Protein AF-A0A4Q5Z5I9-F1 (afdb_monomer_lite)

Structure (mmCIF, N/CA/C/O backbone):
data_AF-A0A4Q5Z5I9-F1
#
_entry.id   AF-A0A4Q5Z5I9-F1
#
loop_
_atom_site.group_PDB
_atom_site.id
_atom_site.type_symbol
_atom_site.label_atom_id
_atom_site.label_alt_id
_atom_site.label_comp_id
_atom_site.label_asym_id
_atom_site.label_entity_id
_atom_site.label_seq_id
_atom_site.pdbx_PDB_ins_code
_atom_site.Cartn_x
_atom_site.Cartn_y
_atom_site.Cartn_z
_atom_site.occupancy
_atom_site.B_iso_or_equiv
_atom_site.auth_seq_id
_atom_site.auth_comp_id
_atom_site.auth_asym_id
_atom_site.auth_atom_id
_atom_site.pdbx_PDB_model_num
ATOM 1 N N . MET A 1 1 ? 6.468 -13.525 -12.204 1.00 69.50 1 MET A N 1
ATOM 2 C CA . MET A 1 1 ? 6.063 -13.623 -10.791 1.00 69.50 1 MET A CA 1
ATOM 3 C C . MET A 1 1 ? 5.304 -12.360 -10.456 1.00 69.50 1 MET A C 1
ATOM 5 O O . MET A 1 1 ? 5.841 -11.276 -10.668 1.00 69.50 1 MET A O 1
ATOM 9 N N . SER A 1 2 ? 4.052 -12.500 -10.041 1.00 83.31 2 SER A N 1
ATOM 10 C CA . SER A 1 2 ? 3.195 -11.355 -9.744 1.00 83.31 2 SER A CA 1
ATOM 11 C C . SER A 1 2 ? 3.362 -10.953 -8.282 1.00 83.31 2 SER A C 1
ATOM 13 O O . SER A 1 2 ? 3.606 -11.794 -7.415 1.00 83.31 2 SER A O 1
ATOM 15 N N . HIS A 1 3 ? 3.295 -9.652 -8.018 1.00 86.62 3 HIS A N 1
ATOM 16 C CA . HIS A 1 3 ? 3.472 -9.100 -6.678 1.00 86.62 3 HIS A CA 1
ATOM 17 C C . HIS A 1 3 ? 2.166 -8.497 -6.179 1.00 86.62 3 HIS A C 1
ATOM 19 O O . HIS A 1 3 ? 1.410 -7.953 -6.979 1.00 86.62 3 HIS A O 1
ATOM 25 N N . PHE A 1 4 ? 1.899 -8.547 -4.877 1.00 88.62 4 PHE A N 1
ATOM 26 C CA . PHE A 1 4 ? 0.789 -7.796 -4.295 1.00 88.62 4 PHE A CA 1
ATOM 27 C C . PHE A 1 4 ? 1.058 -6.282 -4.329 1.00 88.62 4 PHE A C 1
ATOM 29 O O . PHE A 1 4 ? 2.202 -5.819 -4.298 1.00 88.62 4 PHE A O 1
ATOM 36 N N . ALA A 1 5 ? -0.011 -5.494 -4.338 1.00 85.69 5 ALA A N 1
ATOM 37 C CA . ALA A 1 5 ? 0.031 -4.051 -4.203 1.00 85.69 5 ALA A CA 1
ATOM 38 C C . ALA A 1 5 ? -1.058 -3.545 -3.254 1.00 85.69 5 ALA A C 1
ATOM 40 O O . ALA A 1 5 ? -2.158 -4.082 -3.177 1.00 85.69 5 ALA A O 1
ATOM 41 N N . LEU A 1 6 ? -0.734 -2.471 -2.531 1.00 84.69 6 LEU A N 1
ATOM 42 C CA . LEU A 1 6 ? -1.647 -1.822 -1.584 1.00 84.69 6 LEU A CA 1
ATOM 43 C C . LEU A 1 6 ? -1.993 -0.375 -1.969 1.00 84.69 6 LEU A C 1
ATOM 45 O O . LEU A 1 6 ? -3.039 0.133 -1.571 1.00 84.69 6 LEU A O 1
ATOM 49 N N . TYR A 1 7 ? -1.118 0.306 -2.720 1.00 84.56 7 TYR A N 1
ATOM 50 C CA . TYR A 1 7 ? -1.294 1.702 -3.156 1.00 84.56 7 TYR A CA 1
ATOM 51 C C . TYR A 1 7 ? -1.663 2.688 -2.019 1.00 84.56 7 TYR A C 1
ATOM 53 O O . TYR A 1 7 ? -2.376 3.662 -2.218 1.00 84.56 7 TYR A O 1
ATOM 61 N N . LEU A 1 8 ? -1.142 2.467 -0.800 1.00 84.62 8 LEU A N 1
ATOM 62 C CA . LEU A 1 8 ? -1.528 3.197 0.429 1.00 84.62 8 LEU A CA 1
ATOM 63 C C . LEU A 1 8 ? -1.221 4.705 0.437 1.00 84.62 8 LEU A C 1
ATOM 65 O O . LEU A 1 8 ? -1.615 5.394 1.382 1.00 84.62 8 LEU A O 1
ATOM 69 N N . LYS A 1 9 ? -0.422 5.195 -0.517 1.00 83.75 9 LYS A N 1
ATOM 70 C CA . LYS A 1 9 ? -0.075 6.618 -0.642 1.00 83.75 9 LYS A CA 1
ATOM 71 C C . LYS A 1 9 ? -1.154 7.395 -1.398 1.00 83.75 9 LYS A C 1
ATOM 73 O O . LYS A 1 9 ? -1.372 8.557 -1.083 1.00 83.75 9 LYS A O 1
ATOM 78 N N . ASP A 1 10 ? -1.821 6.735 -2.337 1.00 85.00 10 ASP A N 1
ATOM 79 C CA . ASP A 1 10 ? -2.765 7.365 -3.261 1.00 85.00 10 ASP A CA 1
ATOM 80 C C . ASP A 1 10 ? -4.219 7.230 -2.778 1.00 85.00 10 ASP A C 1
ATOM 82 O O . ASP A 1 10 ? -5.122 7.821 -3.358 1.00 85.00 10 ASP A O 1
ATOM 86 N N . ARG A 1 11 ? -4.439 6.466 -1.698 1.00 89.38 11 ARG A N 1
ATOM 87 C CA . ARG A 1 11 ? -5.750 6.223 -1.085 1.00 89.38 11 ARG A CA 1
ATOM 88 C C . ARG A 1 11 ? -6.037 7.198 0.057 1.00 89.38 11 ARG A C 1
ATOM 90 O O . ARG A 1 11 ? -5.189 7.440 0.920 1.00 89.38 11 ARG A O 1
ATOM 97 N N . SER A 1 12 ? -7.265 7.695 0.091 1.00 93.00 12 SER A N 1
ATOM 98 C CA . SER A 1 12 ? -7.862 8.428 1.207 1.00 93.00 12 SER A CA 1
ATOM 99 C C . SER A 1 12 ? -8.070 7.532 2.437 1.00 93.00 12 SER A C 1
ATOM 101 O O . SER A 1 12 ? -8.053 6.303 2.350 1.00 93.00 12 SER A O 1
ATOM 103 N N . THR A 1 13 ? -8.299 8.138 3.606 1.00 92.38 13 THR A N 1
ATOM 104 C CA . THR A 1 13 ? -8.576 7.406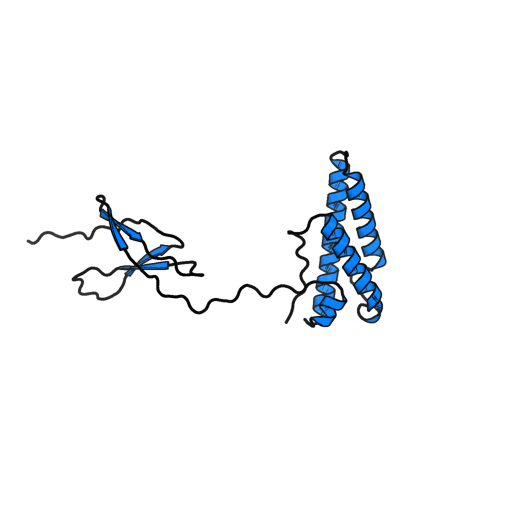 4.855 1.00 92.38 13 THR A CA 1
ATOM 105 C C . THR A 1 13 ? -9.730 6.408 4.703 1.00 92.38 13 THR A C 1
ATOM 107 O O . THR A 1 13 ? -9.582 5.241 5.063 1.00 92.38 13 THR A O 1
ATOM 110 N N . SER A 1 14 ? -10.856 6.842 4.133 1.00 92.56 14 SER A N 1
ATOM 111 C CA . SER A 1 14 ? -12.035 5.991 3.943 1.00 92.56 14 SER A CA 1
ATOM 112 C C . SER A 1 14 ? -11.741 4.801 3.032 1.00 92.56 14 SER A C 1
ATOM 114 O O . SER A 1 14 ? -12.154 3.682 3.322 1.00 92.56 14 SER A O 1
ATOM 116 N N . GLU A 1 15 ? -10.969 5.011 1.964 1.00 95.12 15 GLU A N 1
ATOM 117 C CA . GLU A 1 15 ? -10.554 3.931 1.063 1.00 95.12 15 GLU A CA 1
ATOM 118 C C . GLU A 1 15 ? -9.623 2.932 1.751 1.00 95.12 15 GLU A C 1
ATOM 120 O O . GLU A 1 15 ? -9.697 1.739 1.469 1.00 95.12 15 GLU A O 1
ATOM 125 N N . ILE A 1 16 ? -8.769 3.388 2.673 1.00 95.56 16 ILE A N 1
ATOM 126 C CA . ILE A 1 16 ? -7.922 2.494 3.471 1.00 95.56 16 ILE A CA 1
ATOM 127 C C . ILE A 1 16 ? -8.782 1.614 4.385 1.00 95.56 16 ILE A C 1
ATOM 129 O O . ILE A 1 16 ? -8.516 0.419 4.470 1.00 95.56 16 ILE A O 1
ATOM 133 N N . ILE A 1 17 ? -9.819 2.166 5.025 1.00 96.06 17 ILE A N 1
ATOM 134 C CA . ILE A 1 17 ? -10.746 1.389 5.868 1.00 96.06 17 ILE A CA 1
ATOM 135 C C . ILE A 1 17 ? -11.475 0.335 5.029 1.00 96.06 17 ILE A C 1
ATOM 137 O O . ILE A 1 17 ? -11.500 -0.835 5.407 1.00 96.06 17 ILE A O 1
ATOM 141 N N . ILE A 1 18 ? -12.028 0.728 3.877 1.00 96.38 18 ILE A N 1
ATOM 142 C CA . ILE A 1 18 ? -12.746 -0.185 2.974 1.00 96.38 18 ILE A CA 1
ATOM 143 C C . ILE A 1 18 ? -11.821 -1.309 2.493 1.00 96.38 18 ILE A C 1
ATOM 145 O O . ILE A 1 18 ? -12.191 -2.483 2.541 1.00 96.38 18 ILE A O 1
ATOM 149 N N . LEU A 1 19 ? -10.601 -0.967 2.071 1.00 96.25 19 LEU A N 1
ATOM 150 C CA . LEU A 1 19 ? -9.620 -1.953 1.626 1.00 96.25 19 LEU A CA 1
ATOM 151 C C . LEU A 1 19 ? -9.221 -2.904 2.760 1.00 96.25 19 LEU A C 1
ATOM 153 O O . LEU A 1 19 ? -9.173 -4.112 2.552 1.00 96.25 19 LEU A O 1
ATOM 157 N N . ALA A 1 20 ? -8.961 -2.385 3.962 1.00 97.31 20 ALA A N 1
ATOM 158 C CA . ALA A 1 20 ? -8.599 -3.207 5.111 1.00 97.31 20 ALA A CA 1
ATOM 159 C C . ALA A 1 20 ? -9.724 -4.186 5.490 1.00 97.31 20 ALA A C 1
ATOM 161 O O . ALA A 1 20 ? -9.446 -5.358 5.736 1.00 97.31 20 ALA A O 1
ATOM 162 N N . ARG A 1 21 ? -10.991 -3.743 5.450 1.00 97.81 21 ARG A N 1
ATOM 163 C CA . ARG A 1 21 ? -12.158 -4.620 5.652 1.00 97.81 21 ARG A CA 1
ATOM 164 C C . ARG A 1 21 ? -12.274 -5.686 4.572 1.00 97.81 21 ARG A C 1
ATOM 166 O O . ARG A 1 21 ? -12.469 -6.848 4.899 1.00 97.81 21 ARG A O 1
ATOM 173 N N . THR A 1 22 ? -12.059 -5.312 3.312 1.00 97.31 22 THR A N 1
ATOM 174 C CA . THR A 1 22 ? -12.069 -6.263 2.192 1.00 97.31 22 THR A CA 1
ATOM 175 C C . THR A 1 22 ? -11.007 -7.349 2.381 1.00 97.31 22 THR A C 1
ATOM 177 O O . THR A 1 22 ? -11.309 -8.528 2.231 1.00 97.31 22 THR A O 1
ATOM 180 N N . ILE A 1 23 ? -9.778 -6.972 2.757 1.00 96.94 23 ILE A N 1
ATOM 181 C CA . ILE A 1 23 ? -8.697 -7.928 3.052 1.00 96.94 23 ILE A CA 1
ATOM 182 C C . ILE A 1 23 ? -9.094 -8.835 4.222 1.00 96.94 23 ILE A C 1
ATOM 184 O O . ILE A 1 23 ? -8.956 -10.049 4.120 1.00 96.94 23 ILE A O 1
ATOM 188 N N . HIS A 1 24 ? -9.622 -8.267 5.312 1.00 97.75 24 HIS A N 1
ATOM 189 C CA . HIS A 1 24 ? -10.079 -9.042 6.466 1.00 97.75 24 HIS A CA 1
ATOM 190 C C . HIS A 1 24 ? -11.159 -10.066 6.084 1.00 97.75 24 HIS A C 1
ATOM 192 O O . HIS A 1 24 ? -11.026 -11.242 6.409 1.00 97.75 24 HIS A O 1
ATOM 198 N N . GLU A 1 25 ? -12.213 -9.644 5.380 1.00 97.50 25 GLU A N 1
ATOM 199 C CA . GLU A 1 25 ? -13.311 -10.514 4.940 1.00 97.50 25 GLU A CA 1
ATOM 200 C C . GLU A 1 25 ? -12.805 -11.648 4.048 1.00 97.50 25 GLU A C 1
ATOM 202 O O . GLU A 1 25 ? -13.142 -12.811 4.261 1.00 97.50 25 GLU A O 1
ATOM 207 N N . ARG A 1 26 ? -11.949 -11.316 3.078 1.00 97.06 26 ARG A N 1
ATOM 208 C CA . ARG A 1 26 ? -11.391 -12.267 2.115 1.00 97.06 26 ARG A CA 1
ATOM 209 C C . ARG A 1 26 ? -10.454 -13.277 2.767 1.00 97.06 26 ARG A C 1
ATOM 211 O O . ARG A 1 26 ? -10.624 -14.476 2.573 1.00 97.06 26 ARG A O 1
ATOM 218 N N . MET A 1 27 ? -9.512 -12.818 3.588 1.00 95.88 27 MET A N 1
ATOM 219 C CA . MET A 1 27 ? -8.611 -13.715 4.314 1.00 95.88 27 MET A CA 1
ATOM 220 C C . MET A 1 27 ? -9.347 -14.567 5.356 1.00 95.88 27 MET A C 1
ATOM 222 O O . MET A 1 27 ? -8.962 -15.712 5.569 1.00 95.88 27 MET A O 1
ATOM 226 N N . SER A 1 28 ? -10.410 -14.043 5.977 1.00 96.06 28 SER A N 1
ATOM 227 C CA . SER A 1 28 ? -11.233 -14.810 6.925 1.00 96.06 28 SER A CA 1
ATOM 228 C C . SER A 1 28 ? -12.079 -15.873 6.226 1.00 96.06 28 SER A C 1
ATOM 230 O O . SER A 1 28 ? -12.231 -16.971 6.754 1.00 96.06 28 SER A O 1
ATOM 232 N N . ALA A 1 29 ? -12.605 -15.573 5.034 1.00 95.62 29 ALA A N 1
ATOM 233 C CA . ALA A 1 29 ? -13.315 -16.554 4.216 1.00 95.62 29 ALA A CA 1
ATOM 234 C C . ALA A 1 29 ? -12.392 -17.709 3.789 1.00 95.62 29 ALA A C 1
ATOM 236 O O . ALA A 1 29 ? -12.807 -18.863 3.778 1.00 95.62 29 ALA A O 1
ATOM 237 N N . GLU A 1 30 ? -11.122 -17.402 3.524 1.00 94.38 30 GLU A N 1
ATOM 238 C CA . GLU A 1 30 ? -10.088 -18.358 3.120 1.00 94.38 30 GLU A CA 1
ATOM 239 C C . GLU A 1 30 ? -9.196 -18.801 4.300 1.00 94.38 30 GLU A C 1
ATOM 241 O O . GLU A 1 30 ? -8.012 -19.099 4.126 1.00 94.38 30 GLU A O 1
ATOM 246 N N . ALA A 1 31 ? -9.737 -18.858 5.524 1.00 93.81 31 ALA A N 1
ATOM 247 C CA . ALA A 1 31 ? -8.958 -19.164 6.732 1.00 93.81 31 ALA A CA 1
ATOM 248 C C . ALA A 1 31 ? -8.253 -20.536 6.688 1.00 93.81 31 ALA A C 1
ATOM 250 O O . ALA A 1 31 ? -7.203 -20.709 7.304 1.00 93.81 31 ALA A O 1
ATOM 251 N N . ALA A 1 32 ? -8.798 -21.500 5.937 1.00 93.75 32 ALA A N 1
ATOM 252 C CA . ALA A 1 32 ? -8.162 -22.802 5.721 1.00 93.75 32 ALA A CA 1
ATOM 253 C C . ALA A 1 32 ? -6.884 -22.704 4.867 1.00 93.75 32 ALA A C 1
ATOM 255 O O . ALA A 1 32 ? -5.959 -23.492 5.048 1.00 93.75 32 ALA A O 1
ATOM 256 N N . VAL A 1 33 ? -6.825 -21.731 3.953 1.00 93.12 33 VAL A N 1
ATOM 257 C CA . VAL A 1 33 ? -5.656 -21.456 3.110 1.00 93.12 33 VAL A CA 1
ATOM 258 C C . VAL A 1 33 ? -4.630 -20.640 3.898 1.00 93.12 33 VAL A C 1
ATOM 260 O O . VAL A 1 33 ? -3.443 -20.953 3.896 1.00 93.12 33 VAL A O 1
ATOM 263 N N . PHE A 1 34 ? -5.088 -19.624 4.631 1.00 92.88 34 PHE A N 1
ATOM 264 C CA . PHE A 1 34 ? -4.242 -18.696 5.384 1.00 92.88 34 PHE A CA 1
ATOM 265 C C . PHE A 1 34 ? -4.254 -18.997 6.889 1.00 92.88 34 PHE A C 1
ATOM 267 O O . PHE A 1 34 ? -4.651 -18.160 7.697 1.00 92.88 34 PHE A O 1
ATOM 274 N N . ALA A 1 35 ? -3.808 -20.194 7.278 1.00 91.56 35 ALA A N 1
ATOM 275 C CA . ALA A 1 35 ? -3.964 -20.700 8.648 1.00 91.56 35 ALA A CA 1
ATOM 276 C C . ALA A 1 35 ? -3.149 -19.946 9.722 1.00 91.56 35 ALA A C 1
ATOM 278 O O . ALA A 1 35 ? -3.523 -19.941 10.897 1.00 91.56 35 ALA A O 1
ATOM 279 N N . HIS A 1 36 ? -2.029 -19.317 9.348 1.00 92.56 36 HIS A N 1
ATOM 280 C CA . HIS A 1 36 ? -1.083 -18.714 10.300 1.00 92.56 36 HIS A CA 1
ATOM 281 C C . HIS A 1 36 ? -0.629 -17.316 9.864 1.00 92.56 36 HIS A C 1
ATOM 283 O O . HIS A 1 36 ? 0.551 -17.110 9.560 1.00 92.56 36 HIS A O 1
ATOM 289 N N . PRO A 1 37 ? -1.546 -16.337 9.808 1.00 94.69 37 PRO A N 1
ATOM 290 C CA . PRO A 1 37 ? -1.171 -14.980 9.467 1.00 94.69 37 PRO A CA 1
ATOM 291 C C . PRO A 1 37 ? -0.334 -14.357 10.603 1.00 94.69 37 PRO A C 1
ATOM 293 O O . PRO A 1 37 ? -0.585 -14.619 11.780 1.00 94.69 37 PRO A O 1
ATOM 296 N N . PRO A 1 38 ? 0.638 -13.482 10.285 1.00 96.25 38 PRO A N 1
ATOM 297 C CA . PRO A 1 38 ? 1.493 -12.823 11.281 1.00 96.25 38 PRO A CA 1
ATOM 298 C C . PRO A 1 38 ? 0.745 -11.828 12.184 1.00 96.25 38 PRO A C 1
ATOM 300 O O . PRO A 1 38 ? 1.293 -11.375 13.185 1.00 96.25 38 PRO A O 1
ATOM 303 N N . VAL A 1 39 ? -0.473 -11.446 11.798 1.00 96.12 39 VAL A N 1
ATOM 304 C CA . VAL A 1 39 ? -1.425 -10.675 12.601 1.00 96.12 39 VAL A CA 1
ATOM 305 C C . VAL A 1 39 ? -2.726 -11.463 12.565 1.00 96.12 39 VAL A C 1
ATOM 307 O O . VAL A 1 39 ? -3.184 -11.824 11.479 1.00 96.12 39 VAL A O 1
ATOM 310 N N . SER A 1 40 ? -3.308 -11.761 13.727 1.00 96.56 40 SER A N 1
ATOM 311 C CA . SER A 1 40 ? -4.568 -12.509 13.762 1.00 96.56 40 SER A CA 1
ATOM 312 C C . SER A 1 40 ? -5.694 -11.697 13.108 1.00 96.56 40 SER A C 1
ATOM 314 O O . SER A 1 40 ? -5.715 -10.469 13.212 1.00 96.56 40 SER A O 1
ATOM 316 N N . MET A 1 41 ? -6.648 -12.356 12.439 1.00 95.62 41 MET A N 1
ATOM 317 C CA . MET A 1 41 ? -7.763 -11.637 11.799 1.00 95.62 41 MET A CA 1
ATOM 318 C C . MET A 1 41 ? -8.620 -10.877 12.822 1.00 95.62 41 MET A C 1
ATOM 320 O O . MET A 1 41 ? -9.034 -9.754 12.552 1.00 95.62 41 MET A O 1
ATOM 324 N N . ALA A 1 42 ? -8.779 -11.420 14.034 1.00 96.88 42 ALA A N 1
ATOM 325 C CA . ALA A 1 42 ? -9.471 -10.743 15.130 1.00 96.88 42 ALA A CA 1
ATOM 326 C C . ALA A 1 42 ? -8.753 -9.456 15.588 1.00 96.88 42 ALA A C 1
ATOM 328 O O . ALA A 1 42 ? -9.393 -8.420 15.774 1.00 96.88 42 ALA A O 1
ATOM 329 N N . GLU A 1 43 ? -7.425 -9.493 15.738 1.00 97.62 43 GLU A N 1
ATOM 330 C CA . GLU A 1 43 ? -6.625 -8.309 16.083 1.00 97.62 43 GLU A CA 1
ATOM 331 C C . GLU A 1 43 ? -6.654 -7.271 14.957 1.00 97.62 43 GLU A C 1
ATOM 333 O O . GLU A 1 43 ? -6.846 -6.081 15.208 1.00 97.62 43 GLU A O 1
ATOM 338 N N . PHE A 1 44 ? -6.541 -7.720 13.704 1.00 98.19 44 PHE A N 1
ATOM 339 C CA . PHE A 1 44 ? -6.620 -6.831 12.552 1.00 98.19 44 PHE A CA 1
ATOM 340 C C . PHE A 1 44 ? -7.978 -6.119 12.470 1.00 98.19 44 PHE A C 1
ATOM 342 O O . PHE A 1 44 ? -8.011 -4.905 12.262 1.00 98.19 44 PHE A O 1
ATOM 349 N N . LEU A 1 45 ? -9.089 -6.829 12.706 1.00 98.12 45 LEU A N 1
ATOM 350 C CA . LEU A 1 45 ? -10.427 -6.231 12.751 1.00 98.12 45 LEU A CA 1
ATOM 351 C C . LEU A 1 45 ? -10.549 -5.187 13.868 1.00 98.12 45 LEU A C 1
ATOM 353 O O . LEU A 1 45 ? -11.037 -4.086 13.622 1.00 98.12 45 LEU A O 1
ATOM 357 N N . SER A 1 46 ? -10.022 -5.489 15.059 1.00 98.31 46 SER A N 1
ATOM 358 C CA . SER A 1 46 ? -9.981 -4.541 16.179 1.00 98.31 46 SER A CA 1
ATOM 359 C C . SER A 1 46 ? -9.254 -3.241 15.805 1.00 98.31 46 SER A C 1
ATOM 361 O O . SER A 1 46 ? -9.769 -2.146 16.041 1.00 98.31 46 SER A O 1
ATOM 363 N N . HIS A 1 47 ? -8.096 -3.330 15.142 1.00 98.38 47 HIS A N 1
ATOM 364 C CA . HIS A 1 47 ? -7.367 -2.146 14.675 1.00 98.38 47 HIS A CA 1
ATOM 365 C C . HIS A 1 47 ? -8.129 -1.360 13.595 1.00 98.38 47 HIS A C 1
ATOM 367 O O . HIS A 1 47 ? -8.084 -0.126 13.592 1.00 98.38 47 HIS A O 1
ATOM 373 N N . ILE A 1 48 ? -8.850 -2.041 12.695 1.00 98.19 48 ILE A N 1
ATOM 374 C CA . ILE A 1 48 ? -9.708 -1.395 11.688 1.00 98.19 48 ILE A CA 1
ATOM 375 C C . ILE A 1 48 ? -10.843 -0.619 12.362 1.00 98.19 48 ILE A C 1
ATOM 377 O O . ILE A 1 48 ? -11.090 0.537 12.009 1.00 98.19 48 ILE A O 1
ATOM 381 N N . ASP A 1 49 ? -11.519 -1.223 13.337 1.00 98.12 49 ASP A N 1
ATOM 382 C CA . ASP A 1 49 ? -12.649 -0.596 14.020 1.00 98.12 49 ASP A CA 1
ATOM 383 C C . ASP A 1 49 ? -12.200 0.581 14.894 1.00 98.12 49 ASP A C 1
ATOM 385 O O . ASP A 1 49 ? -12.821 1.647 14.853 1.00 98.12 49 ASP A O 1
ATOM 389 N N . GLN A 1 50 ? -11.061 0.457 15.585 1.00 97.50 50 GLN A N 1
ATOM 390 C CA . GLN A 1 50 ? -10.429 1.576 16.292 1.00 97.50 50 GLN A CA 1
ATOM 391 C C . GLN A 1 50 ? -10.072 2.726 15.344 1.00 97.50 50 GLN A C 1
ATOM 393 O O . GLN A 1 50 ? -10.298 3.894 15.665 1.00 97.50 50 GLN A O 1
ATOM 398 N N . PHE A 1 51 ? -9.532 2.423 14.161 1.00 97.56 51 PHE A N 1
ATOM 399 C CA . PHE A 1 51 ? -9.215 3.448 13.172 1.00 97.56 51 PHE A CA 1
ATOM 400 C C . PHE A 1 51 ? -10.476 4.152 12.649 1.00 97.56 51 PHE A C 1
ATOM 402 O O . PHE A 1 51 ? -10.511 5.383 12.585 1.00 97.56 51 PHE A O 1
ATOM 409 N N . SER A 1 52 ? -11.529 3.392 12.339 1.00 96.88 52 SER A N 1
ATOM 410 C CA . SER A 1 52 ? -12.826 3.937 11.922 1.00 96.88 52 SER A CA 1
ATOM 411 C C . SER A 1 52 ? -13.432 4.848 12.994 1.00 96.88 52 SER A C 1
ATOM 413 O O . SER A 1 52 ? -13.927 5.931 12.677 1.00 96.88 52 SER A O 1
ATOM 415 N N . LEU A 1 53 ? -13.351 4.451 14.267 1.00 95.38 53 LEU A N 1
ATOM 416 C CA . LEU A 1 53 ? -13.799 5.263 15.398 1.00 95.38 53 LEU A CA 1
ATOM 417 C C . LEU A 1 53 ? -13.019 6.584 15.486 1.00 95.38 53 LEU A C 1
ATOM 419 O O . LEU A 1 53 ? -13.625 7.656 15.536 1.00 95.38 53 LEU A O 1
ATOM 423 N N . HIS A 1 54 ? -11.684 6.529 15.466 1.00 95.25 54 HIS A N 1
ATOM 424 C CA . HIS A 1 54 ? -10.857 7.734 15.546 1.00 95.25 54 HIS A CA 1
ATOM 425 C C . HIS A 1 54 ? -11.080 8.677 14.356 1.00 95.25 54 HIS A C 1
ATOM 427 O O . HIS A 1 54 ? -11.062 9.892 14.538 1.00 95.25 54 HIS A O 1
ATOM 433 N N . GLU A 1 55 ? -11.333 8.162 13.149 1.00 95.06 55 GLU A N 1
ATOM 434 C CA . GLU A 1 55 ? -11.658 9.010 11.996 1.00 95.06 55 GLU A CA 1
ATOM 435 C C . GLU A 1 55 ? -12.984 9.762 12.184 1.00 95.06 55 GLU A C 1
ATOM 437 O O . GLU A 1 55 ? -13.073 10.949 11.860 1.00 95.06 55 GLU A O 1
ATOM 442 N N . GLN A 1 56 ? -14.004 9.120 12.763 1.00 92.69 56 GLN A N 1
ATOM 443 C CA . GLN A 1 56 ? -15.272 9.789 13.074 1.00 92.69 56 GLN A CA 1
ATOM 444 C C . GLN A 1 56 ? -15.089 10.893 14.122 1.00 92.69 56 GLN A C 1
ATOM 446 O O . GLN A 1 56 ? -15.650 11.980 13.977 1.00 92.69 56 GLN A O 1
ATOM 451 N N . GLN A 1 57 ? -14.254 10.642 15.132 1.00 91.12 57 GLN A N 1
ATOM 452 C CA . GLN A 1 57 ? -13.971 11.589 16.212 1.00 91.12 57 GLN A CA 1
ATOM 453 C C . GLN A 1 57 ? -13.183 12.823 15.758 1.00 91.12 57 GLN A C 1
ATOM 455 O O . GLN A 1 57 ? -13.220 13.842 16.437 1.00 91.12 57 GLN A O 1
ATOM 460 N N . VAL A 1 58 ? -12.487 12.785 14.616 1.00 92.62 58 VAL A N 1
ATOM 461 C CA . VAL A 1 58 ? -11.731 13.948 14.109 1.00 92.62 58 VAL A CA 1
ATOM 462 C C . VAL A 1 58 ? -12.650 15.074 13.606 1.00 92.62 58 VAL A C 1
ATOM 464 O O . VAL A 1 58 ? -12.213 16.227 13.532 1.00 92.62 58 VAL A O 1
ATOM 467 N N . LYS A 1 59 ? -13.928 14.799 13.305 1.00 84.25 59 LYS A N 1
ATOM 468 C CA . LYS A 1 59 ? -14.889 15.821 12.859 1.00 84.25 59 LYS A CA 1
ATOM 469 C C . LYS A 1 59 ? -15.158 16.837 13.977 1.00 84.25 59 LYS A C 1
ATOM 471 O O . LYS A 1 59 ? -15.921 16.576 14.896 1.00 84.25 59 LYS A O 1
ATOM 476 N N . GLY A 1 60 ? -14.519 18.004 13.884 1.00 78.38 60 GLY A N 1
ATOM 477 C CA . GLY A 1 60 ? -14.631 19.082 14.876 1.00 78.38 60 GLY A CA 1
ATOM 478 C C . GLY A 1 60 ? -13.664 18.976 16.061 1.00 78.38 60 GLY A C 1
ATOM 479 O O . GLY A 1 60 ? -13.748 19.792 16.973 1.00 78.38 60 GLY A O 1
ATOM 480 N N . ALA A 1 61 ? -12.731 18.018 16.056 1.00 84.25 61 ALA A N 1
ATOM 481 C CA . ALA A 1 61 ? -11.821 17.793 17.178 1.00 84.25 61 ALA A CA 1
ATOM 482 C C . ALA A 1 61 ? -10.421 18.413 17.000 1.00 84.25 61 ALA A C 1
ATOM 484 O O . ALA A 1 61 ? -9.956 18.712 15.893 1.00 84.25 61 ALA A O 1
ATOM 485 N N . GLY A 1 62 ? -9.741 18.594 18.138 1.00 91.50 62 GLY A N 1
ATOM 486 C CA . GLY A 1 62 ? -8.412 19.199 18.246 1.00 91.50 62 GLY A CA 1
ATOM 487 C C . GLY A 1 62 ? -7.243 18.269 17.892 1.00 91.50 62 GLY A C 1
ATOM 488 O O . GLY A 1 62 ? -7.406 17.172 17.355 1.00 91.50 62 GLY A O 1
ATOM 489 N N . ALA A 1 63 ? -6.024 18.713 18.213 1.00 93.69 63 ALA A N 1
ATOM 490 C CA . ALA A 1 63 ? -4.778 18.033 17.842 1.00 93.69 63 ALA A CA 1
ATOM 491 C C . ALA A 1 63 ? -4.676 16.582 18.357 1.00 93.69 63 ALA A C 1
ATOM 493 O O . ALA A 1 63 ? -4.170 15.718 17.642 1.00 93.69 63 ALA A O 1
ATOM 494 N N . VAL A 1 64 ? -5.202 16.295 19.554 1.00 94.38 64 VAL A N 1
ATOM 495 C CA . VAL A 1 64 ? -5.150 14.959 20.177 1.00 94.38 64 VAL A CA 1
ATOM 496 C C . VAL A 1 64 ? -5.914 13.914 19.356 1.00 94.38 64 VAL A C 1
ATOM 498 O O . VAL A 1 64 ? -5.368 12.855 19.056 1.00 94.38 64 VAL A O 1
ATOM 501 N N . ALA A 1 65 ? -7.135 14.224 18.909 1.00 94.75 65 ALA A N 1
ATOM 502 C CA . ALA A 1 65 ? -7.931 13.305 18.090 1.00 94.75 65 ALA A CA 1
ATOM 503 C C . ALA A 1 65 ? -7.238 12.990 16.753 1.00 94.75 65 ALA A C 1
ATOM 505 O O . ALA A 1 65 ? -7.207 11.844 16.308 1.00 94.75 65 ALA A O 1
ATOM 506 N N . ARG A 1 66 ? -6.597 13.996 16.139 1.00 94.81 66 ARG A N 1
ATOM 507 C CA . ARG A 1 66 ? -5.799 13.801 14.918 1.00 94.81 66 ARG A CA 1
ATOM 508 C C . ARG A 1 66 ? -4.583 12.910 15.169 1.00 94.81 66 ARG A C 1
ATOM 510 O O . ARG A 1 66 ? -4.263 12.081 14.321 1.00 94.81 66 ARG A O 1
ATOM 517 N N . ALA A 1 67 ? -3.919 13.057 16.317 1.00 95.44 67 ALA A N 1
ATOM 518 C CA . ALA A 1 67 ? -2.786 12.215 16.691 1.00 95.44 67 ALA A CA 1
ATOM 519 C C . ALA A 1 67 ? -3.203 10.744 16.866 1.00 95.44 67 ALA A C 1
ATOM 521 O O . ALA A 1 67 ? -2.564 9.867 16.284 1.00 95.44 67 ALA A O 1
ATOM 522 N N . LEU A 1 68 ? -4.312 10.473 17.565 1.00 96.06 68 LEU A N 1
ATOM 523 C CA . LEU A 1 68 ? -4.862 9.118 17.729 1.00 96.06 68 LEU A CA 1
ATOM 524 C C . LEU A 1 68 ? -5.282 8.493 16.390 1.00 96.06 68 LEU A C 1
ATOM 526 O O . LEU A 1 68 ? -4.953 7.337 16.099 1.00 96.06 68 LEU A O 1
ATOM 530 N N . ARG A 1 69 ? -5.933 9.274 15.519 1.00 95.88 69 ARG A N 1
ATOM 531 C CA . ARG A 1 69 ? -6.278 8.832 14.163 1.00 95.88 69 ARG A CA 1
ATOM 532 C C . ARG A 1 69 ? -5.042 8.492 13.332 1.00 95.88 69 ARG A C 1
ATOM 534 O O . ARG A 1 69 ? -5.027 7.491 12.626 1.00 95.88 69 ARG A O 1
ATOM 541 N N . ASN A 1 70 ? -3.987 9.299 13.414 1.00 95.69 70 ASN A N 1
ATOM 542 C CA . ASN A 1 70 ? -2.746 9.033 12.684 1.00 95.69 70 ASN A CA 1
ATOM 543 C C . ASN A 1 70 ? -2.001 7.806 13.229 1.00 95.69 70 ASN A C 1
ATOM 545 O O . ASN A 1 70 ? -1.452 7.038 12.440 1.00 95.69 70 ASN A O 1
ATOM 549 N N . ALA A 1 71 ? -2.012 7.594 14.549 1.00 97.25 71 ALA A N 1
ATOM 550 C CA . ALA A 1 71 ? -1.430 6.411 15.177 1.00 97.25 71 ALA A CA 1
ATOM 551 C C . ALA A 1 71 ? -2.158 5.125 14.748 1.00 97.25 71 ALA A C 1
ATOM 553 O O . ALA A 1 71 ? -1.521 4.177 14.291 1.00 97.25 71 ALA A O 1
ATOM 554 N N . SER A 1 72 ? -3.493 5.121 14.803 1.00 97.25 72 SER A N 1
ATOM 555 C CA . SER A 1 72 ? -4.311 3.988 14.339 1.00 97.25 72 SER A CA 1
ATOM 556 C C . SER A 1 72 ? -4.175 3.742 12.831 1.00 97.25 72 SER A C 1
ATOM 558 O O . SER A 1 72 ? -4.003 2.597 12.415 1.00 97.25 72 SER A O 1
ATOM 560 N N . LEU A 1 73 ? -4.109 4.796 12.006 1.00 96.69 73 LEU A N 1
ATOM 561 C CA . LEU A 1 73 ? -3.802 4.660 10.579 1.00 96.69 73 LEU A CA 1
ATOM 562 C C . LEU A 1 73 ? -2.440 3.994 10.343 1.00 96.69 73 LEU A C 1
ATOM 564 O O . LEU A 1 73 ? -2.309 3.132 9.473 1.00 96.69 73 LEU A O 1
ATOM 568 N N . ALA A 1 74 ? -1.409 4.407 11.084 1.00 96.88 74 ALA A N 1
ATOM 569 C CA . ALA A 1 74 ? -0.076 3.828 10.962 1.00 96.88 74 ALA A CA 1
ATOM 570 C C . ALA A 1 74 ? -0.074 2.339 11.338 1.00 96.88 74 ALA A C 1
ATOM 572 O O . ALA A 1 74 ? 0.575 1.544 10.652 1.00 96.88 74 ALA A O 1
ATOM 573 N N . GLN A 1 75 ? -0.839 1.963 12.367 1.00 97.69 75 GLN A N 1
ATOM 574 C CA . GLN A 1 75 ? -0.996 0.578 12.797 1.00 97.69 75 GLN A CA 1
ATOM 575 C C . GLN A 1 75 ? -1.706 -0.274 11.732 1.00 97.69 75 GLN A C 1
ATOM 577 O O . GLN A 1 75 ? -1.138 -1.266 11.281 1.00 97.69 75 GLN A O 1
ATOM 582 N N . VAL A 1 76 ? -2.854 0.167 11.203 1.00 97.62 76 VAL A N 1
ATOM 583 C CA . VAL A 1 76 ? -3.558 -0.543 10.113 1.00 97.62 76 VAL A CA 1
ATOM 584 C C . VAL A 1 76 ? -2.660 -0.696 8.880 1.00 97.62 76 VAL A C 1
ATOM 586 O O . VAL A 1 76 ? -2.544 -1.785 8.320 1.00 97.62 76 VAL A O 1
ATOM 589 N N . LYS A 1 77 ? -1.938 0.361 8.476 1.00 97.25 77 LYS A N 1
ATOM 590 C CA . LYS A 1 77 ? -0.986 0.288 7.351 1.00 97.25 77 LYS A CA 1
ATOM 591 C C . LYS A 1 77 ? 0.140 -0.719 7.601 1.00 97.25 77 LYS A C 1
ATOM 593 O O . LYS A 1 77 ? 0.609 -1.352 6.654 1.00 97.25 77 LYS A O 1
ATOM 598 N N . LYS A 1 78 ? 0.617 -0.836 8.840 1.00 97.00 78 LYS A N 1
ATOM 599 C CA . LYS A 1 78 ? 1.650 -1.801 9.233 1.00 97.00 78 LYS A CA 1
ATOM 600 C C . LYS A 1 78 ? 1.118 -3.230 9.143 1.00 97.00 78 LYS A C 1
ATOM 602 O O . LYS A 1 78 ? 1.805 -4.078 8.575 1.00 97.00 78 LYS A O 1
ATOM 607 N N . ASP A 1 79 ? -0.099 -3.471 9.613 1.00 97.75 79 ASP A N 1
ATOM 608 C CA . ASP A 1 79 ? -0.717 -4.798 9.586 1.00 97.75 79 ASP A CA 1
ATOM 609 C C . ASP A 1 79 ? -1.031 -5.240 8.154 1.00 97.75 79 ASP A C 1
ATOM 611 O O . ASP A 1 79 ? -0.612 -6.322 7.749 1.00 97.75 79 ASP A O 1
ATOM 615 N N . MET A 1 80 ? -1.599 -4.358 7.323 1.00 97.44 80 MET A N 1
ATOM 616 C CA . MET A 1 80 ? -1.816 -4.626 5.892 1.00 97.44 80 MET A CA 1
ATOM 617 C C . MET A 1 80 ? -0.519 -4.995 5.159 1.00 97.44 80 MET A C 1
ATOM 619 O O . MET A 1 80 ? -0.519 -5.880 4.306 1.00 97.44 80 MET A O 1
ATOM 623 N N . LYS A 1 81 ? 0.606 -4.338 5.479 1.00 96.62 81 LYS A N 1
ATOM 624 C CA . LYS A 1 81 ? 1.914 -4.677 4.893 1.00 96.62 81 LYS A CA 1
ATOM 625 C C . LYS A 1 81 ? 2.402 -6.049 5.346 1.00 96.62 81 LYS A C 1
ATOM 627 O O . LYS A 1 81 ? 2.907 -6.802 4.520 1.00 96.62 81 LYS A O 1
ATOM 632 N N . ARG A 1 82 ? 2.270 -6.372 6.636 1.00 96.62 82 ARG A N 1
ATOM 633 C CA . ARG A 1 82 ? 2.656 -7.683 7.185 1.00 96.62 82 ARG A CA 1
ATOM 634 C C . ARG A 1 82 ? 1.845 -8.807 6.548 1.00 96.62 82 ARG A C 1
ATOM 636 O O . ARG A 1 82 ? 2.434 -9.784 6.098 1.00 96.62 82 ARG A O 1
ATOM 643 N N . LEU A 1 83 ? 0.530 -8.626 6.448 1.00 96.81 83 LEU A N 1
ATOM 644 C CA . LEU A 1 83 ? -0.369 -9.570 5.786 1.00 96.81 83 LEU A CA 1
ATOM 645 C C . LEU A 1 83 ? -0.058 -9.697 4.292 1.00 96.81 83 LEU A C 1
ATOM 647 O O . LEU A 1 83 ? 0.054 -10.808 3.791 1.00 96.81 83 LEU A O 1
ATOM 651 N N . GLY A 1 84 ? 0.179 -8.584 3.593 1.00 95.50 84 GLY A N 1
ATOM 652 C CA . GLY A 1 84 ? 0.549 -8.613 2.177 1.00 95.50 84 GLY A CA 1
ATOM 653 C C . GLY A 1 84 ? 1.859 -9.361 1.916 1.00 95.50 84 GLY A C 1
ATOM 654 O O . GLY A 1 84 ? 1.926 -10.180 1.006 1.00 95.50 84 GLY A O 1
ATOM 655 N N . MET A 1 85 ? 2.886 -9.154 2.750 1.00 94.75 85 MET A N 1
ATOM 656 C CA . MET A 1 85 ? 4.142 -9.913 2.655 1.00 94.75 85 MET A CA 1
ATOM 657 C C . MET A 1 85 ? 3.933 -11.405 2.922 1.00 94.75 85 MET A C 1
ATOM 659 O O . MET A 1 85 ? 4.494 -12.232 2.210 1.00 94.75 85 MET A O 1
ATOM 663 N N . TYR A 1 86 ? 3.107 -11.750 3.910 1.00 96.00 86 TYR A N 1
ATOM 664 C CA . TYR A 1 86 ? 2.744 -13.138 4.179 1.00 96.00 86 TYR A CA 1
ATOM 665 C C . TYR A 1 86 ? 2.055 -13.786 2.971 1.00 96.00 86 TYR A C 1
ATOM 667 O O . TYR A 1 86 ? 2.495 -14.838 2.514 1.00 96.00 86 TYR A O 1
ATOM 675 N N . VAL A 1 87 ? 1.051 -13.123 2.390 1.00 95.62 87 VAL A N 1
ATOM 676 C CA . VAL A 1 87 ? 0.352 -13.601 1.187 1.00 95.62 87 VAL A CA 1
ATOM 677 C C . VAL A 1 87 ? 1.305 -13.716 -0.002 1.00 95.62 87 VAL A C 1
ATOM 679 O O . VAL A 1 87 ? 1.216 -14.678 -0.759 1.00 95.62 87 VAL A O 1
ATOM 682 N N . GLN A 1 88 ? 2.251 -12.789 -0.167 1.00 94.38 88 GLN A N 1
ATOM 683 C CA . GLN A 1 88 ? 3.249 -12.866 -1.235 1.00 94.38 88 GLN A CA 1
ATOM 684 C C . GLN A 1 88 ? 4.111 -14.122 -1.136 1.00 94.38 88 GLN A C 1
ATOM 686 O O . GLN A 1 88 ? 4.342 -14.777 -2.147 1.00 94.38 88 GLN A O 1
ATOM 691 N N . ILE A 1 89 ? 4.594 -14.428 0.070 1.00 93.94 89 ILE A N 1
ATOM 692 C CA . ILE A 1 89 ? 5.429 -15.604 0.326 1.00 93.94 89 ILE A CA 1
ATOM 693 C C . ILE A 1 89 ? 4.598 -16.874 0.140 1.00 93.94 89 ILE A C 1
ATOM 695 O O . ILE A 1 89 ? 5.035 -17.799 -0.532 1.00 93.94 89 ILE A O 1
ATOM 699 N N . PHE A 1 90 ? 3.385 -16.900 0.692 1.00 94.38 90 PHE A N 1
ATOM 700 C CA . PHE A 1 90 ? 2.512 -18.068 0.644 1.00 94.38 90 PHE A CA 1
ATOM 701 C C . PHE A 1 90 ? 2.014 -18.387 -0.773 1.00 94.38 90 PHE A C 1
ATOM 703 O O . PHE A 1 90 ? 1.896 -19.547 -1.149 1.00 94.38 90 PHE A O 1
ATOM 710 N N . SER A 1 91 ? 1.713 -17.359 -1.567 1.00 93.94 91 SER A N 1
ATOM 711 C CA . SER A 1 91 ? 1.202 -17.533 -2.930 1.00 93.94 91 SER A CA 1
ATOM 712 C C . SER A 1 91 ? 2.277 -17.900 -3.952 1.00 93.94 91 SER A C 1
ATOM 714 O O . SER A 1 91 ? 1.911 -18.294 -5.055 1.00 93.94 91 SER A O 1
ATOM 716 N N . ASP A 1 92 ? 3.565 -17.716 -3.640 1.00 92.81 92 ASP A N 1
ATOM 717 C CA . ASP A 1 92 ? 4.685 -17.830 -4.591 1.00 92.81 92 ASP A CA 1
ATOM 718 C C . ASP A 1 92 ? 4.439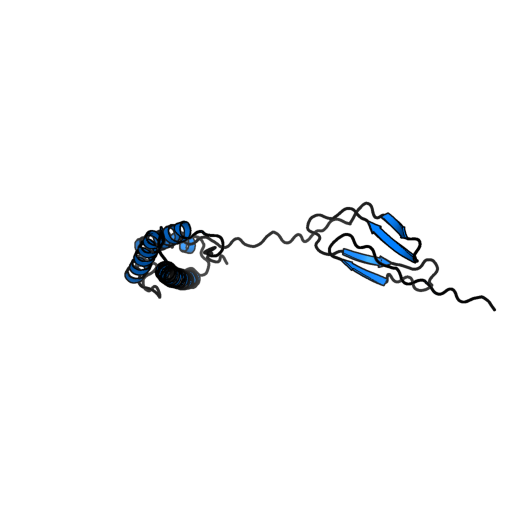 -17.062 -5.915 1.00 92.81 92 ASP A C 1
ATOM 720 O O . ASP A 1 92 ? 4.805 -17.465 -7.019 1.00 92.81 92 ASP A O 1
ATOM 724 N N . GLY A 1 93 ? 3.732 -15.929 -5.821 1.00 88.94 93 GLY A N 1
ATOM 725 C CA . GLY A 1 93 ? 3.346 -15.111 -6.972 1.00 88.94 93 GLY A CA 1
ATOM 726 C C . GLY A 1 93 ? 2.158 -15.631 -7.792 1.00 88.94 93 GLY A C 1
ATOM 727 O O . GLY A 1 93 ? 1.928 -15.118 -8.890 1.00 88.94 93 GLY A O 1
ATOM 728 N N . ASN A 1 94 ? 1.396 -16.602 -7.280 1.00 93.44 94 ASN A N 1
ATOM 729 C CA . ASN A 1 94 ? 0.128 -17.044 -7.855 1.00 93.44 94 ASN A CA 1
ATOM 730 C C . ASN A 1 94 ? -0.944 -15.952 -7.716 1.00 93.44 94 ASN A C 1
ATOM 732 O O . ASN A 1 94 ? -1.448 -15.660 -6.629 1.00 93.44 94 ASN A O 1
ATOM 736 N N . GLU A 1 95 ? -1.330 -15.381 -8.852 1.00 93.56 95 GLU A N 1
ATOM 737 C CA . GLU A 1 95 ? -2.285 -14.277 -8.939 1.00 93.56 95 GLU A CA 1
ATOM 738 C C . GLU A 1 95 ? -3.650 -14.584 -8.327 1.00 93.56 95 GLU A C 1
ATOM 740 O O . GLU A 1 95 ? -4.252 -13.708 -7.704 1.00 93.56 95 GLU A O 1
ATOM 745 N N . ASN A 1 96 ? -4.133 -15.819 -8.477 1.00 94.44 96 ASN A N 1
ATOM 746 C CA . ASN A 1 96 ? -5.445 -16.206 -7.972 1.00 94.44 96 ASN A CA 1
ATOM 747 C C . ASN A 1 96 ? -5.459 -16.203 -6.444 1.00 94.44 96 ASN A C 1
ATOM 749 O O . ASN A 1 96 ? -6.415 -15.711 -5.855 1.00 94.44 96 ASN A O 1
ATOM 753 N N . LEU A 1 97 ? -4.378 -16.665 -5.806 1.00 94.50 97 LEU A N 1
ATOM 754 C CA . LEU A 1 97 ? -4.244 -16.644 -4.347 1.00 94.50 97 LEU A CA 1
ATOM 755 C C . LEU A 1 97 ? -4.090 -15.218 -3.806 1.00 94.50 97 LEU A C 1
ATOM 757 O O . LEU A 1 97 ? -4.708 -14.874 -2.801 1.00 94.50 97 LEU A O 1
ATOM 761 N N . ILE A 1 98 ? -3.326 -14.365 -4.497 1.00 95.00 98 ILE A N 1
ATOM 762 C CA . ILE A 1 98 ? -3.175 -12.950 -4.121 1.00 95.00 98 ILE A CA 1
ATOM 763 C C . ILE A 1 98 ? -4.535 -12.235 -4.168 1.00 95.00 98 ILE A C 1
ATOM 765 O O . ILE A 1 98 ? -4.901 -11.536 -3.220 1.00 95.00 98 ILE A O 1
ATOM 769 N N . ARG A 1 99 ? -5.318 -12.451 -5.236 1.00 94.81 99 ARG A N 1
ATOM 770 C CA . ARG A 1 99 ? -6.670 -11.882 -5.363 1.00 94.81 99 ARG A CA 1
ATOM 771 C C . ARG A 1 99 ? -7.660 -12.496 -4.378 1.00 94.81 99 ARG A C 1
ATOM 773 O O . ARG A 1 99 ? -8.499 -11.769 -3.851 1.00 94.81 99 ARG A O 1
ATOM 780 N N . ALA A 1 100 ? -7.562 -13.798 -4.109 1.00 94.12 100 ALA A N 1
ATOM 781 C CA . ALA A 1 100 ? -8.412 -14.485 -3.138 1.00 94.12 100 ALA A CA 1
ATOM 782 C C . ALA A 1 100 ? -8.237 -13.910 -1.727 1.00 94.12 100 ALA A C 1
ATOM 784 O O . ALA A 1 100 ? -9.225 -13.756 -1.022 1.00 94.12 100 ALA A O 1
ATOM 785 N N . ALA A 1 101 ? -7.023 -13.486 -1.361 1.00 94.50 101 ALA A N 1
ATOM 786 C CA . ALA A 1 101 ? -6.740 -12.783 -0.108 1.00 94.50 101 ALA A CA 1
ATOM 787 C C . ALA A 1 101 ? -7.213 -11.311 -0.077 1.00 94.50 101 ALA A C 1
ATOM 789 O O . ALA A 1 101 ? -7.058 -10.636 0.938 1.00 94.50 101 ALA A O 1
ATOM 790 N N . GLY A 1 102 ? -7.773 -10.788 -1.174 1.00 94.56 102 GLY A N 1
ATOM 791 C CA . GLY A 1 102 ? -8.267 -9.411 -1.264 1.00 94.56 102 GLY A CA 1
ATOM 792 C C . GLY A 1 102 ? -7.205 -8.362 -1.603 1.00 94.56 102 GLY A C 1
ATOM 793 O O . GLY A 1 102 ? -7.465 -7.170 -1.436 1.00 94.56 102 GLY A O 1
ATOM 794 N N . PHE A 1 103 ? -6.021 -8.771 -2.075 1.00 94.81 103 PHE A N 1
ATOM 795 C CA . PHE A 1 103 ? -4.975 -7.846 -2.514 1.00 94.81 103 PHE A CA 1
ATOM 796 C C . PHE A 1 103 ? -5.047 -7.579 -4.020 1.00 94.81 103 PHE A C 1
ATOM 798 O O . PHE A 1 103 ? -5.322 -8.471 -4.826 1.00 94.81 103 PHE A O 1
ATOM 805 N N . ASP A 1 104 ? -4.723 -6.344 -4.404 1.00 92.31 104 ASP A N 1
ATOM 806 C CA . ASP A 1 104 ? -4.502 -5.992 -5.804 1.00 92.31 104 ASP A CA 1
ATOM 807 C C . ASP A 1 104 ? -3.154 -6.548 -6.282 1.00 92.31 104 ASP A C 1
ATOM 809 O O . ASP A 1 104 ? -2.208 -6.698 -5.506 1.00 92.31 104 ASP A O 1
ATOM 813 N N . ILE A 1 105 ? -3.036 -6.804 -7.585 1.00 91.44 105 ILE A N 1
ATOM 814 C CA . ILE A 1 105 ? -1.765 -7.186 -8.208 1.00 91.44 105 ILE A CA 1
ATOM 815 C C . ILE A 1 105 ? -1.025 -5.920 -8.638 1.00 91.44 105 ILE A C 1
ATOM 817 O O . ILE A 1 105 ? -1.587 -5.029 -9.281 1.00 91.44 105 ILE A O 1
ATOM 821 N N . ALA A 1 106 ? 0.259 -5.849 -8.301 1.00 87.75 106 ALA A N 1
ATOM 822 C CA . ALA A 1 106 ? 1.153 -4.792 -8.720 1.00 87.75 106 ALA A CA 1
ATOM 823 C C . ALA A 1 106 ? 1.210 -4.726 -10.245 1.00 87.75 106 ALA A C 1
ATOM 825 O O . ALA A 1 106 ? 1.595 -5.680 -10.922 1.00 87.75 106 ALA A O 1
ATOM 826 N N . ARG A 1 107 ? 0.861 -3.558 -10.786 1.00 79.56 107 ARG A N 1
ATOM 827 C CA . ARG A 1 107 ? 1.061 -3.264 -12.204 1.00 79.56 107 ARG A CA 1
ATOM 828 C C . ARG A 1 107 ? 2.542 -3.420 -12.545 1.00 79.56 107 ARG A C 1
ATOM 830 O O . ARG A 1 107 ? 3.379 -2.675 -12.031 1.00 79.56 107 ARG A O 1
ATOM 837 N N . ILE A 1 108 ? 2.851 -4.361 -13.432 1.00 69.94 108 ILE A N 1
ATOM 838 C CA . ILE A 1 108 ? 4.155 -4.424 -14.090 1.00 69.94 108 ILE A CA 1
ATOM 839 C C . ILE A 1 108 ? 4.307 -3.105 -14.862 1.00 69.94 108 ILE A C 1
ATOM 841 O O . ILE A 1 108 ? 3.369 -2.662 -15.525 1.00 69.94 108 ILE A O 1
ATOM 845 N N . GLY A 1 109 ? 5.439 -2.425 -14.654 1.00 63.69 109 GLY A N 1
ATOM 846 C CA . GLY A 1 109 ? 5.665 -1.043 -15.083 1.00 63.69 109 GLY A CA 1
ATOM 847 C C . GLY A 1 109 ? 5.449 -0.793 -16.583 1.00 63.69 109 GLY A C 1
ATOM 848 O O . GLY A 1 109 ? 5.302 -1.734 -17.362 1.00 63.69 109 GLY A O 1
ATOM 849 N N . PRO A 1 110 ? 5.435 0.486 -17.005 1.00 58.88 110 PRO A N 1
ATOM 850 C CA . PRO A 1 110 ? 5.167 0.851 -18.390 1.00 58.88 110 PRO A CA 1
ATOM 851 C C . PRO A 1 110 ? 6.125 0.128 -19.338 1.00 58.88 110 PRO A C 1
ATOM 853 O O . PRO A 1 110 ? 7.306 -0.044 -19.025 1.00 58.88 110 PRO A O 1
ATOM 856 N N . TYR A 1 111 ? 5.590 -0.281 -20.490 1.00 58.16 111 TYR A N 1
ATOM 857 C CA . TYR A 1 111 ? 6.324 -0.959 -21.553 1.00 58.16 111 TYR A CA 1
ATOM 858 C C . TYR A 1 111 ? 7.666 -0.256 -21.792 1.00 58.16 111 TYR A C 1
ATOM 860 O O . TYR A 1 111 ? 7.714 0.964 -21.976 1.00 58.16 111 TYR A O 1
ATOM 868 N N . ARG A 1 112 ? 8.772 -1.006 -21.754 1.00 59.84 112 ARG A N 1
ATOM 869 C CA . ARG A 1 112 ? 10.069 -0.462 -22.164 1.00 59.84 112 ARG A CA 1
ATOM 870 C C . ARG A 1 112 ? 9.968 -0.208 -23.663 1.00 59.84 112 ARG A C 1
ATOM 872 O O . ARG A 1 112 ? 9.889 -1.154 -24.435 1.00 59.84 112 ARG A O 1
ATOM 879 N N . HIS A 1 113 ? 9.922 1.058 -24.062 1.00 65.44 113 HIS A N 1
ATOM 880 C CA . HIS A 1 113 ? 10.046 1.422 -25.468 1.00 65.44 113 HIS A CA 1
ATOM 881 C C . HIS A 1 113 ? 11.500 1.168 -25.867 1.00 65.44 113 HIS A C 1
ATOM 883 O O . HIS A 1 113 ? 12.378 1.959 -25.529 1.00 65.44 113 HIS A O 1
ATOM 889 N N . THR A 1 114 ? 11.756 0.008 -26.471 1.00 68.00 114 THR A N 1
ATOM 890 C CA . THR A 1 114 ? 13.070 -0.359 -27.021 1.00 68.00 114 THR A CA 1
ATOM 891 C C . THR A 1 114 ? 13.381 0.431 -28.281 1.00 68.00 114 THR A C 1
ATOM 893 O O . THR A 1 114 ? 14.544 0.716 -28.546 1.00 68.00 114 THR A O 1
ATOM 896 N N . ASP A 1 115 ? 12.336 0.860 -28.986 1.00 78.38 115 ASP A N 1
ATOM 897 C CA . ASP A 1 115 ? 12.459 1.549 -30.257 1.00 78.38 115 ASP A CA 1
ATOM 898 C C . ASP A 1 115 ? 12.087 3.020 -30.068 1.00 78.38 115 ASP A C 1
ATOM 900 O O . ASP A 1 115 ? 10.977 3.369 -29.650 1.00 78.38 115 ASP A O 1
ATOM 904 N N . LEU A 1 116 ? 13.054 3.889 -30.345 1.00 83.62 116 LEU A N 1
ATOM 905 C CA . LEU A 1 116 ? 12.872 5.332 -30.397 1.00 83.62 116 LEU A CA 1
ATOM 906 C C . LEU A 1 116 ? 12.995 5.770 -31.853 1.00 83.62 116 LEU A C 1
ATOM 908 O O . LEU A 1 116 ? 13.925 5.377 -32.553 1.00 83.62 116 LEU A O 1
ATOM 912 N N . GLU A 1 117 ? 12.063 6.602 -32.304 1.00 87.12 117 GLU A N 1
ATOM 913 C CA . GLU A 1 117 ? 12.163 7.220 -33.625 1.00 87.12 117 GLU A CA 1
ATOM 914 C C . GLU A 1 117 ? 13.336 8.209 -33.672 1.00 87.12 117 GLU A C 1
ATOM 916 O O . GLU A 1 117 ? 13.716 8.812 -32.664 1.00 87.12 117 GLU A O 1
ATOM 921 N N . VAL A 1 118 ? 13.889 8.421 -34.866 1.00 86.38 118 VAL A N 1
ATOM 922 C CA . VAL A 1 118 ? 14.929 9.433 -35.075 1.00 86.38 118 VAL A CA 1
ATOM 923 C C . VAL A 1 118 ? 14.322 10.836 -34.896 1.00 86.38 118 VAL A C 1
ATOM 925 O O . VAL A 1 118 ? 13.244 11.110 -35.437 1.00 86.38 118 VAL A O 1
ATOM 928 N N . PRO A 1 119 ? 14.981 11.760 -34.168 1.00 88.44 119 PRO A N 1
ATOM 929 C CA . PRO A 1 119 ? 14.508 13.136 -34.040 1.00 88.44 119 PRO A CA 1
ATOM 930 C C . PRO A 1 119 ? 14.412 13.830 -35.405 1.00 88.44 119 PRO A C 1
ATOM 932 O O . PRO A 1 119 ? 15.401 13.971 -36.118 1.00 88.44 119 PRO A O 1
ATOM 935 N N . GLY A 1 120 ? 13.216 14.289 -35.773 1.00 88.19 120 GLY A N 1
ATOM 936 C CA . GLY A 1 120 ? 12.986 14.992 -37.039 1.00 88.19 120 GLY A CA 1
ATOM 937 C C . GLY A 1 120 ? 13.128 16.513 -36.928 1.00 88.19 120 GLY A C 1
ATOM 938 O O . GLY A 1 120 ? 13.056 17.078 -35.837 1.00 88.19 120 GLY A O 1
ATOM 939 N N . ASN A 1 121 ? 13.224 17.196 -38.074 1.00 90.38 121 ASN A N 1
ATOM 940 C CA . ASN A 1 121 ? 13.158 18.664 -38.182 1.00 90.38 121 ASN A CA 1
ATOM 941 C C . ASN A 1 121 ? 14.203 19.401 -37.316 1.00 90.38 121 ASN A C 1
ATOM 943 O O . ASN A 1 121 ? 13.861 20.352 -36.611 1.00 90.38 121 ASN A O 1
ATOM 947 N N . LEU A 1 122 ? 15.458 18.940 -37.349 1.00 89.06 122 LEU A N 1
ATOM 948 C CA . LEU A 1 122 ? 16.578 19.625 -36.706 1.00 89.06 122 LEU A CA 1
ATOM 949 C C . LEU A 1 122 ? 16.829 20.978 -37.389 1.00 89.06 122 LEU A C 1
ATOM 951 O O . LEU A 1 122 ? 16.974 21.054 -38.606 1.00 89.06 122 LEU A O 1
ATOM 955 N N . ARG A 1 123 ? 16.879 22.049 -36.598 1.00 89.00 123 ARG A N 1
ATOM 956 C CA . ARG A 1 123 ? 17.142 23.426 -37.028 1.00 89.00 123 ARG A CA 1
ATOM 957 C C . ARG A 1 123 ? 18.159 24.060 -36.093 1.00 89.00 123 ARG A C 1
ATOM 959 O O . ARG A 1 123 ? 18.018 23.938 -34.877 1.00 89.00 123 ARG A O 1
ATOM 966 N N . GLY A 1 124 ? 19.136 24.759 -36.659 1.00 87.88 124 GLY A N 1
ATOM 967 C CA . GLY A 1 124 ? 20.087 25.581 -35.918 1.00 87.88 124 GLY A CA 1
ATOM 968 C C . GLY A 1 124 ? 19.806 27.064 -36.119 1.00 87.88 124 GLY A C 1
ATOM 969 O O . GLY A 1 124 ? 19.511 27.491 -37.232 1.00 87.88 124 GLY A O 1
ATOM 970 N N . PHE A 1 125 ? 19.905 27.842 -35.048 1.00 86.81 125 PHE A N 1
ATOM 971 C CA . PHE A 1 125 ? 19.869 29.299 -35.079 1.00 86.81 125 PHE A CA 1
ATOM 972 C C . PHE A 1 125 ? 21.198 29.800 -34.542 1.00 86.81 125 PHE A C 1
ATOM 974 O O . PHE A 1 125 ? 21.580 29.444 -33.427 1.00 86.81 125 PHE A O 1
ATOM 981 N N . ASN A 1 126 ? 21.903 30.589 -35.344 1.00 86.31 126 ASN A N 1
ATOM 982 C CA . ASN A 1 126 ? 23.095 31.273 -34.879 1.00 86.31 126 ASN A CA 1
ATOM 983 C C . ASN A 1 126 ? 22.656 32.432 -33.981 1.00 86.31 126 ASN A C 1
ATOM 985 O O . ASN A 1 126 ? 21.804 33.235 -34.368 1.00 86.31 126 ASN A O 1
ATOM 989 N N . ASN A 1 127 ? 23.210 32.481 -32.783 1.00 81.19 127 ASN A N 1
ATOM 990 C CA . ASN A 1 127 ? 23.058 33.603 -31.886 1.00 81.19 127 ASN A CA 1
ATOM 991 C C . ASN A 1 127 ? 24.317 34.471 -32.051 1.00 81.19 127 ASN A C 1
ATOM 993 O O . ASN A 1 127 ? 25.435 33.961 -32.080 1.00 81.19 127 ASN A O 1
ATOM 997 N N . ASN A 1 128 ? 24.153 35.792 -32.141 1.00 80.69 128 ASN A N 1
ATOM 998 C CA . ASN A 1 128 ? 25.240 36.755 -32.404 1.00 80.69 128 ASN A CA 1
ATOM 999 C C . ASN A 1 128 ? 26.343 36.815 -31.314 1.00 80.69 128 ASN A C 1
ATOM 1001 O O . ASN A 1 128 ? 27.176 37.715 -31.329 1.00 80.69 128 ASN A O 1
ATOM 1005 N N . ASP A 1 129 ? 26.340 35.889 -30.360 1.00 84.19 129 ASP A N 1
ATOM 1006 C CA . ASP A 1 129 ? 27.282 35.717 -29.254 1.00 84.19 129 ASP A CA 1
ATOM 1007 C C . ASP A 1 129 ? 28.206 34.493 -29.445 1.00 84.19 129 ASP A C 1
ATOM 1009 O O . ASP A 1 129 ? 28.886 34.071 -28.511 1.00 84.19 129 ASP A O 1
ATOM 1013 N N . GLY A 1 130 ? 28.218 33.896 -30.642 1.00 79.94 130 GLY A N 1
ATOM 1014 C CA . GLY A 1 130 ? 28.991 32.686 -30.930 1.00 79.94 130 GLY A CA 1
ATOM 1015 C C . GLY A 1 130 ? 28.325 31.400 -30.433 1.00 79.94 130 GLY A C 1
ATOM 1016 O O . GLY A 1 130 ? 28.941 30.336 -30.470 1.00 79.94 130 GLY A O 1
ATOM 1017 N N . SER A 1 131 ? 27.068 31.459 -29.980 1.00 78.88 131 SER A N 1
ATOM 1018 C CA . SER A 1 131 ? 26.290 30.277 -29.615 1.00 78.88 131 SER A CA 1
ATOM 1019 C C . SER A 1 131 ? 25.366 29.801 -30.735 1.00 78.88 131 SER A C 1
ATOM 1021 O O . SER A 1 131 ? 24.965 30.559 -31.615 1.00 78.88 131 SER A O 1
ATOM 1023 N N . VAL A 1 132 ? 25.011 28.513 -30.711 1.00 82.94 132 VAL A N 1
ATOM 1024 C CA . VAL A 1 132 ? 24.044 27.941 -31.656 1.00 82.94 132 VAL A CA 1
ATOM 1025 C C . VAL A 1 132 ? 22.891 27.334 -30.872 1.00 82.94 132 VAL A C 1
ATOM 1027 O O . VAL A 1 132 ? 23.058 26.417 -30.068 1.00 82.94 132 VAL A O 1
ATOM 1030 N N . THR A 1 133 ? 21.684 27.828 -31.125 1.00 85.69 133 THR A N 1
ATOM 1031 C CA . THR A 1 133 ? 20.458 27.233 -30.595 1.00 85.69 133 THR A CA 1
ATOM 1032 C C . THR A 1 133 ? 19.997 26.116 -31.518 1.00 85.69 133 THR A C 1
ATOM 1034 O O . THR A 1 133 ? 19.682 26.371 -32.677 1.00 85.69 133 THR A O 1
ATOM 1037 N N . LEU A 1 134 ? 19.876 24.892 -31.006 1.00 87.94 134 LEU A N 1
ATOM 1038 C CA . LEU A 1 134 ? 19.334 23.764 -31.762 1.00 87.94 134 LEU A CA 1
ATOM 1039 C C . LEU A 1 134 ? 17.882 23.481 -31.352 1.00 87.94 134 LEU A C 1
ATOM 1041 O O . LEU A 1 134 ? 17.542 23.459 -30.168 1.00 87.94 134 LEU A O 1
ATOM 1045 N N . ARG A 1 135 ? 17.009 23.247 -32.336 1.00 86.69 135 ARG A N 1
ATOM 1046 C CA . ARG A 1 135 ? 15.613 22.828 -32.136 1.00 86.69 135 ARG A CA 1
ATOM 1047 C C . ARG A 1 135 ? 15.299 21.620 -33.003 1.00 86.69 135 ARG A C 1
ATOM 1049 O O . ARG A 1 135 ? 15.657 21.603 -34.170 1.00 86.69 135 ARG A O 1
ATOM 1056 N N . TRP A 1 136 ? 14.587 20.645 -32.455 1.00 90.25 136 TRP A N 1
ATOM 1057 C CA . TRP A 1 136 ? 14.131 19.453 -33.172 1.00 90.25 136 TRP A CA 1
ATOM 1058 C C . TRP A 1 136 ? 12.732 19.049 -32.703 1.00 90.25 136 TRP A C 1
ATOM 1060 O O . TRP A 1 136 ? 12.250 19.494 -31.656 1.00 90.25 136 TRP A O 1
ATOM 1070 N N . LYS A 1 137 ? 12.055 18.204 -33.483 1.00 88.06 137 LYS A N 1
ATOM 1071 C CA . LYS A 1 137 ? 10.778 17.598 -33.098 1.00 88.06 137 LYS A CA 1
ATOM 1072 C C . LYS A 1 137 ? 11.031 16.573 -31.994 1.00 88.06 137 LYS A C 1
ATOM 1074 O O . LYS A 1 137 ? 11.838 15.660 -32.154 1.00 88.06 137 LYS A O 1
ATOM 1079 N N . ARG A 1 138 ? 10.314 16.712 -30.876 1.00 84.00 138 ARG A N 1
ATOM 1080 C CA . ARG A 1 138 ? 10.393 15.774 -29.751 1.00 84.00 138 ARG A CA 1
ATOM 1081 C C . ARG A 1 138 ? 9.966 14.368 -30.189 1.00 84.00 138 ARG A C 1
ATOM 1083 O O . ARG A 1 138 ? 8.886 14.200 -30.750 1.00 84.00 138 ARG A O 1
ATOM 1090 N N . VAL A 1 139 ? 10.785 13.376 -29.854 1.00 87.81 139 VAL A N 1
ATOM 1091 C CA . VAL A 1 139 ? 10.508 11.948 -30.035 1.00 87.81 139 VAL A CA 1
ATOM 1092 C C . VAL A 1 139 ? 9.665 11.437 -28.866 1.00 87.81 139 VAL A C 1
ATOM 1094 O O . VAL A 1 139 ? 9.907 11.774 -27.699 1.00 87.81 139 VAL A O 1
ATOM 1097 N N . LYS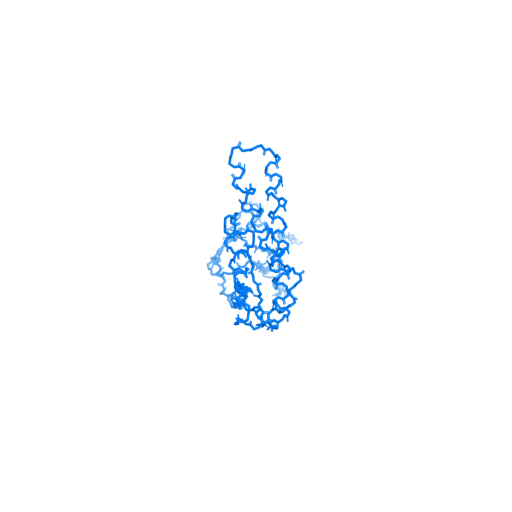 A 1 140 ? 8.639 10.636 -29.172 1.00 82.75 140 LYS A N 1
ATOM 1098 C CA . LYS A 1 140 ? 7.760 10.033 -28.163 1.00 82.75 140 LYS A CA 1
ATOM 1099 C C . LYS A 1 140 ? 8.586 9.104 -27.267 1.00 82.75 140 LYS A C 1
ATOM 1101 O O . LYS A 1 140 ? 9.403 8.341 -27.759 1.00 82.75 140 LYS A O 1
ATOM 1106 N N . TYR A 1 141 ? 8.394 9.193 -25.952 1.00 82.31 141 TYR A N 1
ATOM 1107 C CA . TYR A 1 141 ? 9.113 8.406 -24.933 1.00 82.31 141 TYR A CA 1
ATOM 1108 C C . TYR A 1 141 ? 10.627 8.654 -24.795 1.00 82.31 141 TYR A C 1
ATOM 1110 O O . TYR A 1 141 ? 11.208 8.215 -23.801 1.00 82.31 141 TYR A O 1
ATOM 1118 N N . ALA A 1 142 ? 11.251 9.430 -25.687 1.00 83.81 142 ALA A N 1
ATOM 1119 C CA . ALA A 1 142 ? 12.633 9.865 -25.515 1.00 83.81 142 ALA A CA 1
ATOM 1120 C C . ALA A 1 142 ? 12.765 10.778 -24.285 1.00 83.81 142 ALA A C 1
ATOM 1122 O O . ALA A 1 142 ? 12.039 11.771 -24.131 1.00 83.81 142 ALA A O 1
ATOM 1123 N N . ARG A 1 143 ? 13.695 10.416 -23.396 1.00 82.06 143 ARG A N 1
ATOM 1124 C CA . ARG A 1 143 ? 14.007 11.158 -22.162 1.00 82.06 143 ARG A CA 1
ATOM 1125 C C . ARG A 1 143 ? 15.246 12.030 -22.286 1.00 82.06 143 ARG A C 1
ATOM 1127 O O . ARG A 1 143 ? 15.333 13.035 -21.591 1.00 82.06 143 ARG A O 1
ATOM 1134 N N . THR A 1 144 ? 16.164 11.639 -23.161 1.00 85.88 144 THR A N 1
ATOM 1135 C CA . THR A 1 144 ? 17.476 12.257 -23.316 1.00 85.88 144 THR A CA 1
ATOM 1136 C C . THR A 1 144 ? 17.846 12.262 -24.793 1.00 85.88 144 THR A C 1
ATOM 1138 O O . THR A 1 144 ? 17.547 11.308 -25.507 1.00 85.88 144 THR A O 1
ATOM 1141 N N . TYR A 1 145 ? 18.500 13.330 -25.229 1.00 88.12 145 TYR A N 1
ATOM 1142 C CA . TYR A 1 145 ? 19.089 13.508 -26.546 1.00 88.12 145 TYR A CA 1
ATOM 1143 C C . TYR A 1 145 ? 20.585 13.747 -26.375 1.00 88.12 145 TYR A C 1
ATOM 1145 O O . TYR A 1 145 ? 20.997 14.491 -25.479 1.00 88.12 145 TYR A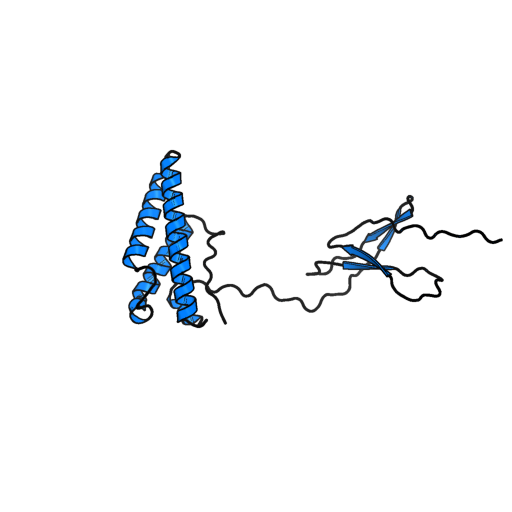 O 1
ATOM 1153 N N . MET A 1 146 ? 21.373 13.128 -27.246 1.00 89.19 146 MET A N 1
ATOM 1154 C CA . MET A 1 146 ? 22.798 13.385 -27.385 1.00 89.19 146 MET A CA 1
ATOM 1155 C C . MET A 1 146 ? 22.995 14.240 -28.632 1.00 89.19 146 MET A C 1
ATOM 1157 O O . MET A 1 146 ? 22.503 13.899 -29.705 1.00 89.19 146 MET A O 1
ATOM 1161 N N . VAL A 1 147 ? 23.646 15.383 -28.462 1.00 88.62 147 VAL A N 1
ATOM 1162 C CA . VAL A 1 147 ? 23.985 16.300 -29.544 1.00 88.62 147 VAL A CA 1
ATOM 1163 C C . VAL A 1 147 ? 25.462 16.134 -29.828 1.00 88.62 147 VAL A C 1
ATOM 1165 O O . VAL A 1 147 ? 26.293 16.369 -28.948 1.00 88.62 147 VAL A O 1
ATOM 1168 N N . GLU A 1 148 ? 25.770 15.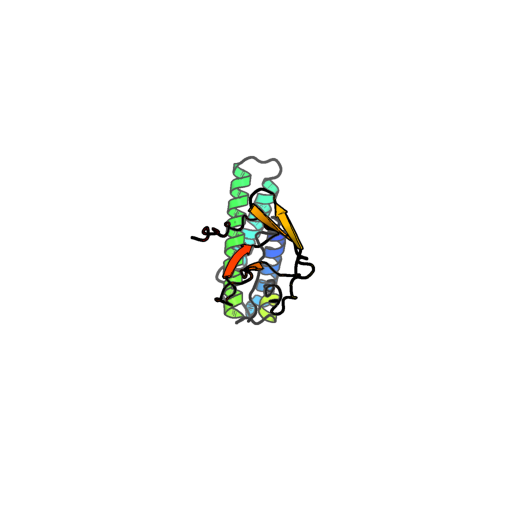776 -31.064 1.00 89.94 148 GLU A N 1
ATOM 1169 C CA . GLU A 1 148 ? 27.129 15.652 -31.561 1.00 89.94 148 GLU A CA 1
ATOM 1170 C C . GLU A 1 148 ? 27.380 16.700 -32.645 1.00 89.94 148 GLU A C 1
ATOM 1172 O O . GLU A 1 148 ? 26.460 17.103 -33.360 1.00 89.94 148 GLU A O 1
ATOM 1177 N N . CYS A 1 149 ? 28.620 17.163 -32.766 1.00 86.69 149 CYS A N 1
ATOM 1178 C CA . CYS A 1 149 ? 29.033 18.005 -33.881 1.00 86.69 149 CYS A CA 1
ATOM 1179 C C . CYS A 1 149 ? 30.314 17.474 -34.524 1.00 86.69 149 CYS A C 1
ATOM 1181 O O . CYS A 1 149 ? 31.083 16.737 -33.906 1.00 86.69 149 CYS A O 1
ATOM 1183 N N . LYS A 1 150 ? 30.527 17.876 -35.776 1.00 87.44 150 LYS A N 1
ATOM 1184 C CA . LYS A 1 150 ? 31.773 17.710 -36.521 1.00 87.44 150 LYS A CA 1
ATOM 1185 C C . LYS A 1 150 ? 32.157 19.076 -37.075 1.00 87.44 150 LYS A C 1
ATOM 1187 O O . LYS A 1 150 ? 31.297 19.807 -37.568 1.00 87.44 150 LYS A O 1
ATOM 1192 N N . GLU A 1 151 ? 33.434 19.420 -36.978 1.00 81.88 151 GLU A N 1
ATOM 1193 C CA . GLU A 1 151 ? 33.961 20.641 -37.582 1.00 81.88 151 GLU A CA 1
ATOM 1194 C C . GLU A 1 151 ? 34.226 20.403 -39.069 1.00 81.88 151 GLU A C 1
ATOM 1196 O O . GLU A 1 151 ? 34.867 19.426 -39.462 1.00 81.88 151 GLU A O 1
ATOM 1201 N N . ALA A 1 152 ? 33.679 21.278 -39.912 1.00 79.06 152 ALA A N 1
ATOM 1202 C CA . ALA A 1 152 ? 33.855 21.180 -41.352 1.00 79.06 152 ALA A CA 1
ATOM 1203 C C . ALA A 1 152 ? 35.325 21.453 -41.713 1.00 79.06 152 ALA A C 1
ATOM 1205 O O . ALA A 1 152 ? 35.854 22.509 -41.379 1.00 79.06 152 ALA A O 1
ATOM 1206 N N . GLY A 1 153 ? 35.970 20.503 -42.397 1.00 74.81 153 GLY A N 1
ATOM 1207 C CA . GLY A 1 153 ? 37.370 20.613 -42.826 1.00 74.81 153 GLY A CA 1
ATOM 1208 C C . GLY A 1 153 ? 38.408 20.057 -41.843 1.00 74.81 153 GLY A C 1
ATOM 1209 O O . GLY A 1 153 ? 39.595 20.103 -42.153 1.00 74.81 153 GLY A O 1
ATOM 1210 N N . SER A 1 154 ? 37.992 19.508 -40.696 1.00 75.88 154 SER A N 1
ATOM 1211 C CA . SER A 1 154 ? 38.904 18.777 -39.806 1.00 75.88 154 SER A CA 1
ATOM 1212 C C . SER A 1 154 ? 39.376 17.464 -40.460 1.00 75.88 154 SER A C 1
ATOM 1214 O O . SER A 1 154 ? 38.539 16.760 -41.035 1.00 75.88 154 SER A O 1
ATOM 1216 N N . PRO A 1 155 ? 40.673 17.096 -40.362 1.00 75.00 155 PRO A N 1
ATOM 1217 C CA . PRO A 1 155 ? 41.160 15.778 -40.782 1.00 75.00 155 PRO A CA 1
ATOM 1218 C C . PRO A 1 155 ? 40.604 14.653 -39.896 1.00 75.00 155 PRO A C 1
ATOM 1220 O O . PRO A 1 155 ? 40.513 13.508 -40.336 1.00 75.00 155 PRO A O 1
ATOM 1223 N N . ASP A 1 156 ? 40.187 14.985 -38.671 1.00 71.94 156 ASP A N 1
ATOM 1224 C CA . ASP A 1 156 ? 39.505 14.062 -37.776 1.00 71.94 156 ASP A CA 1
ATOM 1225 C C . ASP A 1 156 ? 38.021 13.988 -38.140 1.00 71.94 156 ASP A C 1
ATOM 1227 O O . ASP A 1 156 ? 37.236 14.910 -37.902 1.00 71.94 156 ASP A O 1
ATOM 1231 N N . GLU A 1 157 ? 37.610 12.850 -38.698 1.00 71.69 157 GLU A N 1
ATOM 1232 C CA . GLU A 1 157 ? 36.222 12.606 -39.094 1.00 71.69 157 GLU A CA 1
ATOM 1233 C C . GLU A 1 157 ? 35.294 12.193 -37.945 1.00 71.69 157 GLU A C 1
ATOM 1235 O O . GLU A 1 157 ? 34.138 11.833 -38.181 1.00 71.69 157 GLU A O 1
ATOM 1240 N N . SER A 1 158 ? 35.778 12.240 -36.705 1.00 83.62 158 SER A N 1
ATOM 1241 C CA . SER A 1 158 ? 35.027 11.770 -35.546 1.00 83.62 158 SER A CA 1
ATOM 1242 C C . SER A 1 158 ? 33.975 12.783 -35.083 1.00 83.62 158 SER A C 1
ATOM 1244 O O . SER A 1 158 ? 34.209 13.989 -35.001 1.00 83.62 158 SER A O 1
ATOM 1246 N N . TRP A 1 159 ? 32.784 12.274 -34.772 1.00 84.31 159 TRP A N 1
ATOM 1247 C CA . TRP A 1 159 ? 31.737 13.042 -34.107 1.00 84.31 159 TRP A CA 1
ATOM 1248 C C . TRP A 1 159 ? 32.119 13.261 -32.644 1.00 84.31 159 TRP A C 1
ATOM 1250 O O . TRP A 1 159 ? 32.493 12.316 -31.950 1.00 84.31 159 TRP A O 1
ATOM 1260 N N . ARG A 1 160 ? 32.004 14.503 -32.161 1.00 87.19 160 ARG A N 1
ATOM 1261 C CA . ARG A 1 160 ? 32.221 14.833 -30.746 1.00 87.19 160 ARG A CA 1
ATOM 1262 C C . ARG A 1 160 ? 30.911 15.163 -30.054 1.00 87.19 160 ARG A C 1
ATOM 1264 O O . ARG A 1 160 ? 30.119 15.952 -30.565 1.00 87.19 160 ARG A O 1
ATOM 1271 N N . ILE A 1 161 ? 30.707 14.614 -28.860 1.00 85.88 161 ILE A N 1
ATOM 1272 C CA . ILE A 1 161 ? 29.536 14.917 -28.034 1.00 85.88 161 ILE A CA 1
ATOM 1273 C C . ILE A 1 161 ? 29.675 16.335 -27.473 1.00 85.88 161 ILE A C 1
ATOM 1275 O O . ILE A 1 161 ? 30.619 16.650 -26.753 1.00 85.88 161 ILE A O 1
ATOM 1279 N N . VAL A 1 162 ? 28.706 17.190 -27.788 1.00 84.44 162 VAL A N 1
ATOM 1280 C CA . VAL A 1 162 ? 28.653 18.594 -27.354 1.00 84.44 162 VAL A CA 1
ATOM 1281 C C . VAL A 1 162 ? 27.706 18.769 -26.173 1.00 84.44 162 VAL A C 1
ATOM 1283 O O . VAL A 1 162 ? 27.944 19.589 -25.284 1.00 84.44 162 VAL A O 1
ATOM 1286 N N . ALA A 1 163 ? 26.606 18.014 -26.151 1.00 80.81 163 ALA A N 1
ATOM 1287 C CA . ALA A 1 163 ? 25.626 18.111 -25.081 1.00 80.81 163 ALA A CA 1
ATOM 1288 C C . ALA A 1 163 ? 24.791 16.841 -24.927 1.00 80.81 163 ALA A C 1
ATOM 1290 O O . ALA A 1 163 ? 24.417 16.194 -25.900 1.00 80.81 163 ALA A O 1
ATOM 1291 N N . THR A 1 164 ? 24.398 16.577 -23.685 1.00 83.62 164 THR A N 1
ATOM 1292 C CA . THR A 1 164 ? 23.365 15.603 -23.336 1.00 83.62 164 THR A CA 1
ATOM 1293 C C . THR A 1 164 ? 22.238 16.363 -22.652 1.00 83.62 164 THR A C 1
ATOM 1295 O O . THR A 1 164 ? 22.471 17.039 -21.649 1.00 83.62 164 THR A O 1
ATOM 1298 N N . CYS A 1 165 ? 21.025 16.313 -23.203 1.00 74.44 165 CYS A N 1
ATOM 1299 C CA . CYS A 1 165 ? 19.908 17.132 -22.729 1.00 74.44 165 CYS A CA 1
ATOM 1300 C C . CYS A 1 165 ? 18.574 16.384 -22.749 1.00 74.44 165 CYS A C 1
ATOM 1302 O O . CYS A 1 165 ? 18.335 15.533 -23.598 1.00 74.44 165 CYS A O 1
ATOM 1304 N N . SER A 1 166 ? 17.684 16.694 -21.807 1.00 64.38 166 SER A N 1
ATOM 1305 C CA . SER A 1 166 ? 16.366 16.051 -21.687 1.00 64.38 166 SER A CA 1
ATOM 1306 C C . SER A 1 166 ? 15.221 16.856 -22.317 1.00 64.38 166 SER A C 1
ATOM 1308 O O . SER A 1 166 ? 14.135 16.317 -22.539 1.00 64.38 166 SER A O 1
ATOM 1310 N N . VAL A 1 167 ? 15.462 18.131 -22.649 1.00 61.28 167 VAL A N 1
ATOM 1311 C CA . VAL A 1 167 ? 14.546 19.057 -23.343 1.00 61.28 167 VAL A CA 1
ATOM 1312 C C . VAL A 1 167 ? 15.375 20.059 -24.167 1.00 61.28 167 VAL A C 1
ATOM 1314 O O . VAL A 1 167 ? 16.561 20.235 -23.892 1.00 61.28 167 VAL A O 1
ATOM 1317 N N . VAL A 1 168 ? 14.749 20.686 -25.177 1.00 53.03 168 VAL A N 1
ATOM 1318 C CA . VAL A 1 168 ? 15.276 21.780 -26.024 1.00 53.03 168 VAL A CA 1
ATOM 1319 C C . VAL A 1 168 ? 16.289 22.629 -25.260 1.00 53.03 168 VAL A C 1
ATOM 1321 O O . VAL A 1 168 ? 15.946 23.259 -24.263 1.00 53.03 168 VAL A O 1
ATOM 1324 N N . THR A 1 169 ? 17.537 22.610 -25.716 1.00 49.38 169 THR A N 1
ATOM 1325 C CA . THR A 1 169 ? 18.650 23.258 -25.025 1.00 49.38 169 THR A CA 1
ATOM 1326 C C . THR A 1 169 ? 19.359 24.210 -25.980 1.00 49.38 169 THR A C 1
ATOM 1328 O O . THR A 1 169 ? 19.794 23.811 -27.057 1.00 49.38 169 THR A O 1
ATOM 1331 N N . THR A 1 170 ? 19.490 25.467 -25.560 1.00 43.59 170 THR A N 1
ATOM 1332 C CA . THR A 1 170 ? 20.403 26.453 -26.147 1.00 43.59 170 THR A CA 1
ATOM 1333 C C . THR A 1 170 ? 21.747 26.331 -25.439 1.00 43.59 170 THR A C 1
ATOM 1335 O O . THR A 1 170 ? 21.778 26.379 -24.208 1.00 43.59 170 THR A O 1
ATOM 1338 N N . ARG A 1 171 ? 22.854 26.169 -26.174 1.00 49.62 171 ARG A N 1
ATOM 1339 C CA . ARG A 1 171 ? 24.203 26.225 -25.591 1.00 49.62 171 ARG A CA 1
ATOM 1340 C C . ARG A 1 171 ? 25.188 26.972 -26.498 1.00 49.62 171 ARG A C 1
ATOM 1342 O O . ARG A 1 171 ? 25.091 26.849 -27.719 1.00 49.62 171 ARG A O 1
ATOM 1349 N N . PRO A 1 172 ? 26.162 27.694 -25.917 1.00 43.94 172 PRO A N 1
ATOM 1350 C CA . PRO A 1 172 ? 27.329 28.175 -26.641 1.00 43.94 172 PRO A CA 1
ATOM 1351 C C . PRO A 1 172 ? 28.145 27.010 -27.177 1.00 43.94 172 PRO A C 1
ATOM 1353 O O . PRO A 1 172 ? 28.508 26.106 -26.424 1.00 43.94 172 PRO A O 1
ATOM 1356 N N . VAL A 1 173 ? 28.415 27.029 -28.481 1.00 51.47 173 VAL A N 1
ATOM 1357 C CA . VAL A 1 173 ? 29.471 26.202 -29.058 1.00 51.47 173 VAL A CA 1
ATOM 1358 C C . VAL A 1 173 ? 30.760 26.988 -28.813 1.00 51.47 173 VAL A C 1
ATOM 1360 O O . VAL A 1 173 ? 30.804 28.158 -29.187 1.00 51.47 173 VAL A O 1
ATOM 1363 N N . PRO A 1 174 ? 31.783 26.429 -28.146 1.00 44.16 174 PRO A N 1
ATOM 1364 C CA . PRO A 1 174 ? 33.044 27.142 -27.982 1.00 44.16 174 PRO A CA 1
ATOM 1365 C C . PRO A 1 174 ? 33.617 27.464 -29.366 1.00 44.16 174 PRO A C 1
ATOM 1367 O O . PRO A 1 174 ? 33.668 26.591 -30.236 1.00 44.16 174 PRO A O 1
ATOM 1370 N N . SER A 1 175 ? 33.979 28.730 -29.569 1.00 46.84 175 SER A N 1
ATOM 1371 C CA . SER A 1 175 ? 34.514 29.248 -30.823 1.00 46.84 175 SER A CA 1
ATOM 1372 C C . SER A 1 175 ? 35.785 28.502 -31.229 1.00 46.84 175 SER A C 1
ATOM 1374 O O . SER A 1 175 ? 36.688 28.284 -30.421 1.00 46.84 175 SER A O 1
ATOM 1376 N N . VAL A 1 176 ? 35.857 28.122 -32.505 1.00 47.88 176 VAL A N 1
ATOM 1377 C CA . VAL A 1 176 ? 37.073 27.580 -33.117 1.00 47.88 176 VAL A CA 1
ATOM 1378 C C . VAL A 1 176 ? 38.065 28.735 -33.262 1.00 47.88 176 VAL A C 1
ATOM 1380 O O . VAL A 1 176 ? 37.796 29.710 -33.961 1.00 47.88 176 VAL A O 1
ATOM 1383 N N . SER A 1 177 ? 39.190 28.646 -32.555 1.00 40.22 177 SER A N 1
ATOM 1384 C CA . SER A 1 177 ? 40.302 29.592 -32.656 1.00 40.22 177 SER A CA 1
ATOM 1385 C C . SER A 1 177 ? 40.939 29.481 -34.043 1.00 40.22 177 SER A C 1
ATOM 1387 O O . SER A 1 177 ? 41.621 28.501 -34.337 1.00 40.22 177 SER A O 1
ATOM 1389 N N . SER A 1 178 ? 40.716 30.464 -34.914 1.00 42.25 178 SER A N 1
ATOM 1390 C CA . SER A 1 178 ? 41.455 30.587 -36.171 1.00 42.25 178 SER A CA 1
ATOM 1391 C C . SER A 1 178 ? 42.832 31.193 -35.889 1.00 42.25 178 SER A C 1
ATOM 1393 O O . SER A 1 178 ? 42.934 32.384 -35.586 1.00 42.25 178 SER A O 1
ATOM 1395 N N . ALA A 1 179 ? 43.891 30.388 -35.982 1.00 41.12 179 ALA A N 1
ATOM 1396 C CA . ALA A 1 179 ? 45.261 30.895 -35.992 1.00 41.12 179 ALA A CA 1
ATOM 1397 C C . ALA A 1 179 ? 45.520 31.693 -37.292 1.00 41.12 179 ALA A C 1
ATOM 1399 O O . ALA A 1 179 ? 45.092 31.246 -38.360 1.00 41.12 179 ALA A O 1
ATOM 1400 N N . PRO A 1 180 ? 46.187 32.861 -37.238 1.00 42.94 180 PRO A N 1
ATOM 1401 C CA . PRO A 1 180 ? 46.493 33.641 -38.435 1.00 42.94 180 PRO A CA 1
ATOM 1402 C C . PRO A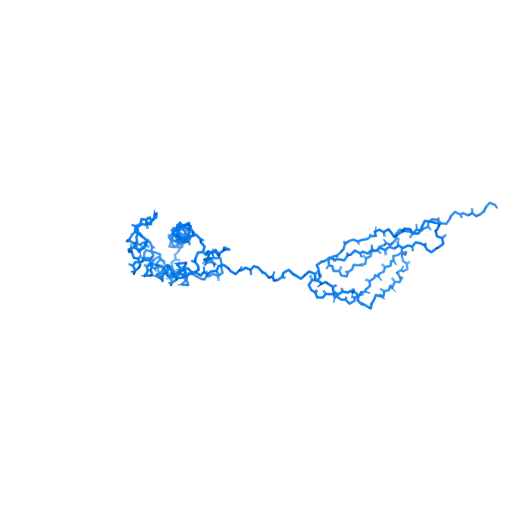 1 180 ? 47.629 32.993 -39.253 1.00 42.94 180 PRO A C 1
ATOM 1404 O O . PRO A 1 180 ? 48.551 32.424 -38.661 1.00 42.94 180 PRO A O 1
ATOM 1407 N N . PRO A 1 181 ? 47.593 33.078 -40.598 1.00 49.69 181 PRO A N 1
ATOM 1408 C CA . PRO A 1 181 ? 48.691 32.615 -41.440 1.00 49.69 181 PRO A CA 1
ATOM 1409 C C . PRO A 1 181 ? 49.916 33.531 -41.295 1.00 49.69 181 PRO A C 1
ATOM 1411 O O . PRO A 1 181 ? 49.774 34.742 -41.115 1.00 49.69 181 PRO A O 1
ATOM 1414 N N . SER A 1 182 ? 51.097 32.908 -41.335 1.00 56.62 182 SER A N 1
ATOM 1415 C CA . SER A 1 182 ? 52.426 33.530 -41.222 1.00 56.62 182 SER A CA 1
ATOM 1416 C C . SER A 1 182 ? 52.810 34.359 -42.441 1.00 56.62 182 SER A C 1
ATOM 1418 O O . SER A 1 182 ? 52.416 33.962 -43.561 1.00 56.62 182 SER A O 1
#

pLDDT: mean 85.56, std 14.49, range [40.22, 98.38]

Sequence (182 aa):
MSHFALYLKDRSTSEIIILARTIHERMSAEAAVFAHPPVSMAEFLSHIDQFSLHEQQVKGAGAVARALRNASLAQVKKDMKRLGMYVQIFSDGNENLIRAAGFDIARIGPYRHTDLEVPGNLRGFNNNDGSVTLRWKRVKYARTYMVECKEAGSPDESWRIVATCSVVTTRPVPSVSSAPPS

Secondary structure (DSSP, 8-state):
---EE--TTTS-HHHHHHHHHHHHHHHHHTTTTS-S-SS-HHHHHHHHHHHHHHHHHTTT--HHHHHHHHHHHHHHHHHHHHHHHHHHHHHTT-HHHHHHTTPEEPPPPS------PPPP--EEEEETTTEEEEE-PPPTT---EEEEE--TT-S----EEEEEESS--EEEPPP---PPP-

Foldseek 3Di:
DWAFDDPLVVDDLVRLLVLLVLLLVLCVVVCVLVVDQPADSVRLVVLSVQLVVLVVVVVVDDPVSVVSNVVSVVVNVVSVVSRRVVQCVSCVNPPVSCVSSSTDIDPDDDDDCPDKDDWADWDWDDDPVQWIFIDTHDIPPQQKDWDWDDDPPDPDPDTDTPDIDRDRDTDHDPDDDDDDDD

Radius of gyration: 29.47 Å; chains: 1; bounding box: 68×60×63 Å